Protein AF-A0AA50SG72-F1 (afdb_monomer)

pLDDT: mean 74.95, std 9.38, range [50.19, 85.75]

Foldseek 3Di:
DDDPPDPPVVVVVVVVVVVVVCVPCVQQQWDQPDPPDNDIDGRPPNVVHVCSVVSVVVVD

Radius of gyration: 14.21 Å; Cα contacts (8 Å, |Δi|>4): 43; chains: 1; bounding box: 27×28×38 Å

Sequence (60 aa):
GEEGLDYGGVSREWFFLLSHEVLNPMYCLFEYANKNNYSLQINPASYVNPDHLLYFKFIG

Secondary structure (DSSP, 8-state):
----S-HHHHHHHHHHHHHHHHT-GGG--EEES-SS---EEE-TTGGGSTTHHHHHHHH-

InterPro domains:
  IPR000569 HECT domain [PS50237] (1-60)
  IPR035983 HECT, E3 ligase catalytic domain [SSF56204] (1-60)
  IPR050409 E3 ubiquitin-protein ligase [PTHR11254] (1-60)

Nearest PDB structures (foldseek):
  8ei6-assembly2_B  TM=8.860E-01  e=8.085E-07  Homo sapiens
  4lcd-assembly1_A  TM=8.511E-01  e=1.210E-04  Saccharomyces cerevisiae S288C
  7mwf-assembly1_A  TM=8.797E-01  e=2.128E-04  Homo sapiens
  3olm-assembly1_A  TM=8.852E-01  e=3.027E-04  Saccharomyces cerevisiae
  4lcd-assembly2_B  TM=8.227E-01  e=1.078E-03  Saccharomyces cerevisiae S288C

Structure (mmCIF, N/CA/C/O backbone):
data_AF-A0AA50SG72-F1
#
_entry.id   AF-A0AA50SG72-F1
#
loop_
_atom_site.group_PDB
_atom_site.id
_atom_site.type_symbol
_atom_site.label_atom_id
_atom_site.label_alt_id
_atom_site.label_comp_id
_atom_site.label_asym_id
_atom_site.label_entity_id
_atom_site.label_seq_id
_atom_site.pdbx_PDB_ins_code
_atom_site.Cartn_x
_atom_site.Cartn_y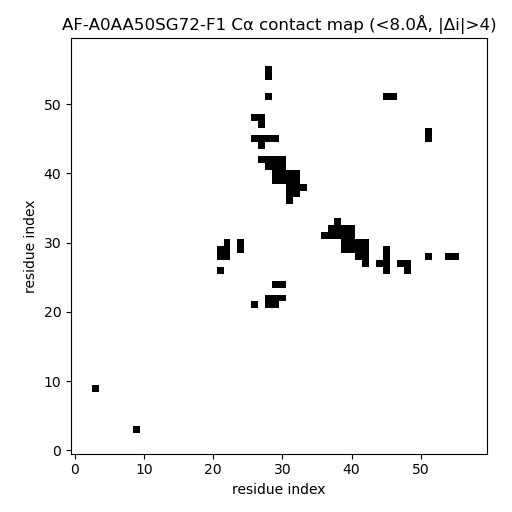
_atom_site.Cartn_z
_atom_site.occupancy
_atom_site.B_iso_or_equiv
_atom_site.auth_seq_id
_atom_site.auth_comp_id
_atom_site.auth_asym_id
_atom_site.auth_atom_id
_atom_site.pdbx_PDB_model_num
ATOM 1 N N . GLY A 1 1 ? -2.377 0.077 -25.650 1.00 56.03 1 GLY A N 1
ATOM 2 C CA . GLY A 1 1 ? -1.103 -0.653 -25.605 1.00 56.03 1 GLY A CA 1
ATOM 3 C C . GLY A 1 1 ? -0.097 0.262 -26.228 1.00 56.03 1 GLY A C 1
ATOM 4 O O . GLY A 1 1 ? -0.114 0.392 -27.441 1.00 56.03 1 GLY A O 1
ATOM 5 N N . GLU A 1 2 ? 0.626 1.000 -25.401 1.00 50.19 2 GLU A N 1
ATOM 6 C CA . GLU A 1 2 ? 1.518 2.055 -25.871 1.00 50.19 2 GLU A CA 1
ATOM 7 C C . GLU A 1 2 ? 2.941 1.508 -25.925 1.00 50.19 2 GLU A C 1
ATOM 9 O O . GLU A 1 2 ? 3.397 0.823 -25.007 1.00 50.19 2 GLU A O 1
ATOM 14 N N . GLU A 1 3 ? 3.583 1.722 -27.072 1.00 54.94 3 GLU A N 1
ATOM 15 C CA . GLU A 1 3 ? 4.893 1.186 -27.417 1.00 54.94 3 GLU A CA 1
ATOM 16 C C . GLU A 1 3 ? 5.962 1.733 -26.466 1.00 54.94 3 GLU A C 1
ATOM 18 O O . GLU A 1 3 ? 6.351 2.899 -26.510 1.00 54.94 3 GLU A O 1
ATOM 23 N N . GLY A 1 4 ? 6.429 0.852 -25.580 1.00 60.75 4 GLY A N 1
ATOM 24 C CA . GLY A 1 4 ? 7.506 1.115 -24.641 1.00 60.75 4 GLY A CA 1
ATOM 25 C C . GLY A 1 4 ? 8.850 1.210 -25.352 1.00 60.75 4 GLY A C 1
ATOM 26 O O . GLY A 1 4 ? 9.505 0.198 -25.587 1.00 60.75 4 GLY A O 1
ATOM 27 N N . LEU A 1 5 ? 9.274 2.437 -25.644 1.00 57.66 5 LEU A N 1
ATOM 28 C CA . LEU A 1 5 ? 10.653 2.766 -26.028 1.00 57.66 5 LEU A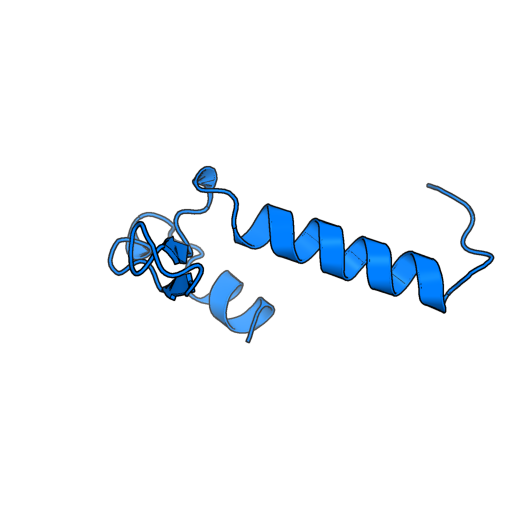 CA 1
ATOM 29 C C . LEU A 1 5 ? 11.466 3.376 -24.872 1.00 57.66 5 LEU A C 1
ATOM 31 O O . LEU A 1 5 ? 12.658 3.617 -25.026 1.00 57.66 5 LEU A O 1
ATOM 35 N N . ASP A 1 6 ? 10.860 3.535 -23.691 1.00 56.72 6 ASP A N 1
ATOM 36 C CA . ASP A 1 6 ? 11.504 4.097 -22.503 1.00 56.72 6 ASP A CA 1
ATOM 37 C C . ASP A 1 6 ? 11.204 3.233 -21.265 1.00 56.72 6 ASP A C 1
ATOM 39 O O . ASP A 1 6 ? 10.350 3.537 -20.430 1.00 56.72 6 ASP A O 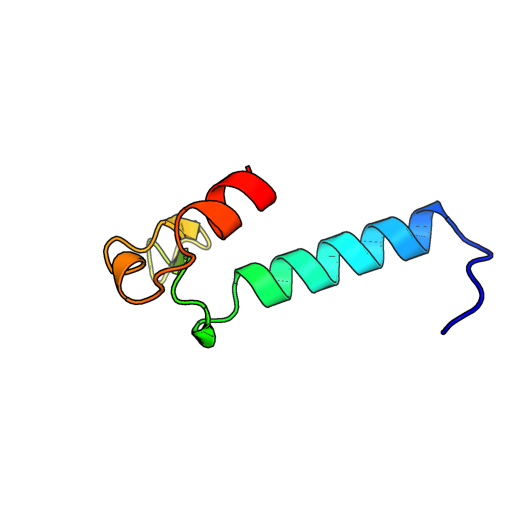1
ATOM 43 N N . TYR A 1 7 ? 11.886 2.087 -21.158 1.00 57.22 7 TYR A N 1
ATOM 44 C CA . TYR A 1 7 ? 11.673 1.104 -20.084 1.00 57.22 7 TYR A CA 1
ATOM 45 C C . TYR A 1 7 ? 11.850 1.691 -18.669 1.00 57.22 7 TYR A C 1
ATOM 47 O O . TYR A 1 7 ? 11.309 1.141 -17.708 1.00 57.22 7 TYR A O 1
ATOM 55 N N . GLY A 1 8 ? 12.565 2.815 -18.527 1.00 60.28 8 GLY A N 1
ATOM 56 C CA . GLY A 1 8 ? 12.703 3.554 -17.268 1.00 60.28 8 GLY A CA 1
ATOM 57 C C . GLY A 1 8 ? 11.556 4.532 -16.979 1.00 60.28 8 GLY A C 1
ATOM 58 O O . GLY A 1 8 ? 11.234 4.759 -15.814 1.00 60.28 8 GLY A O 1
ATOM 59 N N . GLY A 1 9 ? 10.924 5.098 -18.012 1.00 62.69 9 GLY A N 1
ATOM 60 C CA . GLY A 1 9 ? 9.751 5.970 -17.883 1.00 62.69 9 GLY A CA 1
ATOM 61 C C . GLY A 1 9 ? 8.467 5.180 -17.635 1.00 62.69 9 GLY A C 1
ATOM 62 O O . GLY A 1 9 ? 7.733 5.481 -16.697 1.00 62.69 9 GLY A O 1
ATOM 63 N N . VAL A 1 10 ? 8.257 4.104 -18.399 1.00 67.31 10 VAL A N 1
ATOM 64 C CA . VAL A 1 10 ? 7.068 3.237 -18.293 1.00 67.31 10 VAL A CA 1
ATOM 65 C C . VAL A 1 10 ? 6.987 2.548 -16.932 1.00 67.31 10 VAL A C 1
ATOM 67 O O . VAL A 1 10 ? 5.916 2.463 -16.341 1.00 67.31 10 VAL A O 1
ATOM 70 N N . SER A 1 11 ? 8.118 2.092 -16.386 1.00 70.06 11 SER A N 1
ATOM 71 C CA . SER A 1 11 ? 8.142 1.488 -15.049 1.00 70.06 11 SER A CA 1
ATOM 72 C C . SER A 1 11 ? 7.827 2.515 -13.957 1.00 70.06 11 SER A C 1
ATOM 74 O O . SER A 1 11 ? 7.053 2.216 -13.051 1.00 70.06 11 SER A O 1
ATOM 76 N N . ARG A 1 12 ? 8.342 3.748 -14.061 1.00 75.31 12 ARG A N 1
ATOM 77 C CA . ARG A 1 12 ? 8.009 4.839 -13.126 1.00 75.31 12 ARG A CA 1
ATOM 78 C C . ARG A 1 12 ? 6.538 5.227 -13.183 1.00 75.31 12 ARG A C 1
ATOM 80 O O . ARG A 1 12 ? 5.929 5.407 -12.133 1.00 75.31 12 ARG A O 1
ATOM 87 N N . GLU A 1 13 ? 5.978 5.342 -14.381 1.00 79.75 13 GLU A N 1
ATOM 88 C CA . GLU A 1 13 ? 4.561 5.650 -14.566 1.00 79.75 13 GLU A CA 1
ATOM 89 C C . GLU A 1 13 ? 3.676 4.521 -14.033 1.00 79.75 13 GLU A C 1
ATOM 91 O O . GLU A 1 13 ? 2.717 4.782 -13.312 1.00 79.75 13 GLU A O 1
ATOM 96 N N . TRP A 1 14 ? 4.055 3.264 -14.273 1.00 79.06 14 TRP A N 1
ATOM 97 C CA . TRP A 1 14 ? 3.351 2.112 -13.720 1.00 79.06 14 TRP A CA 1
ATOM 98 C C . TRP A 1 14 ? 3.358 2.110 -12.186 1.00 79.06 14 TRP A C 1
ATOM 100 O O . TRP A 1 14 ? 2.303 1.958 -11.579 1.00 79.06 14 TRP A O 1
ATOM 110 N N . PHE A 1 15 ? 4.506 2.359 -11.542 1.00 78.88 15 PHE A N 1
ATOM 111 C CA . PHE A 1 15 ? 4.570 2.492 -10.078 1.00 78.88 15 PHE A CA 1
ATOM 112 C C . PHE A 1 15 ? 3.764 3.691 -9.565 1.00 78.88 15 PHE A C 1
ATOM 114 O O . PHE A 1 15 ? 3.131 3.601 -8.513 1.00 78.88 15 PHE A O 1
ATOM 121 N N . PHE A 1 16 ? 3.756 4.806 -10.298 1.00 79.06 16 PHE A N 1
ATOM 122 C CA . PHE A 1 16 ? 2.968 5.985 -9.948 1.00 79.06 16 PHE A CA 1
ATOM 123 C C . PHE A 1 16 ? 1.460 5.704 -10.007 1.00 79.06 16 PHE A C 1
ATOM 125 O O . PHE A 1 16 ? 0.749 5.980 -9.035 1.00 79.06 16 PHE A O 1
ATOM 132 N N . LEU A 1 17 ? 0.982 5.103 -11.098 1.00 82.06 17 LEU A N 1
ATOM 133 C CA . LEU A 1 17 ? -0.415 4.698 -11.269 1.00 82.06 17 LEU A CA 1
ATOM 134 C C . LEU A 1 17 ? -0.814 3.643 -10.237 1.00 82.06 17 LEU A C 1
ATOM 136 O O . LEU A 1 17 ? -1.854 3.784 -9.597 1.00 82.06 17 LEU A O 1
ATOM 140 N N . LEU A 1 18 ? 0.048 2.650 -10.001 1.00 81.25 18 LEU A N 1
ATOM 141 C CA . LEU A 1 18 ? -0.178 1.631 -8.983 1.00 81.25 18 LEU A CA 1
ATOM 142 C C . LEU A 1 18 ? -0.294 2.258 -7.593 1.00 81.25 18 LEU A C 1
ATOM 144 O O . LEU A 1 18 ? -1.225 1.938 -6.864 1.00 81.25 18 LEU A O 1
ATOM 148 N N . SER A 1 19 ? 0.600 3.182 -7.225 1.00 79.38 19 SER A N 1
ATOM 149 C CA . SER A 1 19 ? 0.503 3.871 -5.935 1.00 79.38 19 SER A CA 1
ATOM 150 C C . SER A 1 19 ? -0.808 4.651 -5.795 1.00 79.38 19 SER A C 1
ATOM 152 O O . SER A 1 19 ? -1.400 4.634 -4.725 1.00 79.38 19 SER A O 1
ATOM 154 N N . HIS A 1 20 ? -1.323 5.262 -6.866 1.00 81.31 20 HIS A N 1
ATOM 155 C CA . HIS A 1 20 ? -2.624 5.935 -6.834 1.00 81.31 20 HIS A CA 1
ATOM 156 C C . HIS A 1 20 ? -3.790 4.953 -6.692 1.00 81.31 20 HIS A C 1
ATOM 158 O O . HIS A 1 20 ? -4.719 5.220 -5.930 1.00 81.31 20 HIS A O 1
ATOM 164 N N . GLU A 1 21 ? -3.741 3.813 -7.381 1.00 81.12 21 GLU A N 1
ATOM 165 C CA . GLU A 1 21 ? -4.765 2.774 -7.258 1.00 81.12 21 GLU A CA 1
ATOM 166 C C . GLU A 1 21 ? -4.767 2.120 -5.878 1.00 81.12 21 GLU A C 1
ATOM 168 O O . GLU A 1 21 ? -5.829 1.927 -5.298 1.00 81.12 21 GLU A O 1
ATOM 173 N N . VAL A 1 22 ? -3.599 1.846 -5.300 1.00 78.50 22 VAL A N 1
ATOM 174 C CA . VAL A 1 22 ? -3.472 1.293 -3.943 1.00 78.50 22 VAL A CA 1
ATOM 175 C C . VAL A 1 22 ? -4.057 2.240 -2.886 1.00 78.50 22 VAL A C 1
ATOM 177 O O . VAL A 1 22 ? -4.587 1.796 -1.867 1.00 78.50 22 VAL A O 1
ATOM 180 N N . LEU A 1 23 ? -4.000 3.546 -3.148 1.00 74.88 23 LEU A N 1
ATOM 181 C CA . LEU A 1 23 ? -4.570 4.599 -2.307 1.00 74.88 23 LEU A CA 1
ATOM 182 C C . LEU A 1 23 ? -6.032 4.907 -2.610 1.00 74.88 23 LEU A C 1
ATOM 184 O O . LEU A 1 23 ? -6.630 5.754 -1.942 1.00 74.88 23 LEU A O 1
ATOM 188 N N . ASN A 1 24 ? -6.624 4.230 -3.593 1.00 78.75 24 ASN A N 1
ATOM 189 C CA . ASN A 1 24 ? -8.020 4.426 -3.916 1.00 78.75 24 ASN A CA 1
ATOM 190 C C . ASN A 1 24 ? -8.885 3.950 -2.730 1.00 78.75 24 ASN A C 1
ATOM 192 O O . ASN A 1 24 ? -8.832 2.772 -2.355 1.00 78.75 24 ASN A O 1
ATOM 196 N N . PRO A 1 25 ? -9.722 4.833 -2.150 1.00 73.69 25 PRO A N 1
ATOM 197 C CA . PRO A 1 25 ? -10.573 4.491 -1.014 1.00 73.69 25 PRO A CA 1
ATOM 198 C C . PRO A 1 25 ? -11.557 3.354 -1.319 1.00 73.69 25 PRO A C 1
ATOM 200 O O . PRO A 1 25 ? -12.040 2.720 -0.386 1.00 73.69 25 PRO A O 1
ATOM 203 N N . MET A 1 26 ? -11.821 3.047 -2.596 1.00 76.06 26 MET A N 1
ATOM 204 C CA . MET A 1 26 ? -12.664 1.914 -2.992 1.00 76.06 26 MET A CA 1
ATOM 205 C C . MET A 1 26 ? -12.096 0.550 -2.583 1.00 76.06 26 MET A C 1
ATOM 207 O O . MET A 1 26 ? -12.877 -0.360 -2.316 1.00 76.06 26 MET A O 1
ATOM 211 N N . TYR A 1 27 ? -10.770 0.390 -2.503 1.00 74.12 27 TYR A N 1
ATOM 212 C CA . TYR A 1 27 ? -10.170 -0.886 -2.091 1.00 74.12 27 TYR A CA 1
ATOM 213 C C . TYR A 1 27 ? -10.115 -1.056 -0.564 1.00 74.12 27 TYR A C 1
ATOM 215 O O . TYR A 1 27 ? -9.830 -2.156 -0.089 1.00 74.12 27 TYR A O 1
ATOM 223 N N . CYS A 1 28 ? -10.401 0.007 0.204 1.00 77.56 28 CYS A N 1
ATOM 224 C CA . CYS A 1 28 ? -10.367 0.039 1.671 1.00 77.56 28 CYS A CA 1
ATOM 225 C C . CYS A 1 28 ? -9.047 -0.466 2.295 1.00 77.56 28 CYS A C 1
ATOM 227 O O . CYS A 1 28 ? -9.046 -0.914 3.439 1.00 77.56 28 CYS A O 1
ATOM 229 N N . LEU A 1 29 ? -7.923 -0.397 1.573 1.00 79.06 29 LEU A N 1
ATOM 230 C CA . LEU A 1 29 ? -6.637 -0.956 2.016 1.00 79.06 29 LEU A CA 1
ATOM 231 C C . LEU A 1 29 ? -5.885 -0.021 2.975 1.00 79.06 29 LEU A C 1
ATOM 233 O O . LEU A 1 29 ? -5.377 -0.463 4.007 1.00 79.06 29 LEU A O 1
ATOM 237 N N . PHE A 1 30 ? -5.845 1.276 2.666 1.00 80.69 30 PHE A N 1
ATOM 238 C CA . PHE A 1 30 ? -5.104 2.281 3.431 1.00 80.69 30 PHE A CA 1
ATOM 239 C C . PHE A 1 30 ? -6.002 3.446 3.836 1.00 80.69 30 PHE A C 1
ATOM 241 O O . PHE A 1 30 ? -6.967 3.780 3.150 1.00 80.69 30 PHE A O 1
ATOM 248 N N . GLU A 1 31 ? -5.664 4.078 4.953 1.00 80.25 31 GLU A N 1
ATOM 249 C CA . GLU A 1 31 ? -6.257 5.333 5.401 1.00 80.25 31 GLU A CA 1
ATOM 250 C C . GLU A 1 31 ? -5.161 6.345 5.763 1.00 80.25 31 GLU A C 1
ATOM 252 O O . GLU A 1 31 ? -4.008 5.989 6.023 1.00 80.25 31 GLU A O 1
ATOM 257 N N . TYR A 1 32 ? -5.516 7.628 5.788 1.00 78.62 32 TYR A N 1
ATOM 258 C CA . TYR A 1 32 ? -4.608 8.673 6.251 1.00 78.62 32 TYR A CA 1
ATOM 259 C C . TYR A 1 32 ? -4.545 8.669 7.777 1.00 78.62 32 TYR A C 1
ATOM 261 O O . TYR A 1 32 ? -5.555 8.894 8.440 1.00 78.62 32 TYR A O 1
ATOM 269 N N . ALA A 1 33 ? -3.344 8.484 8.329 1.00 73.88 33 ALA A N 1
ATOM 270 C CA . ALA A 1 33 ? -3.1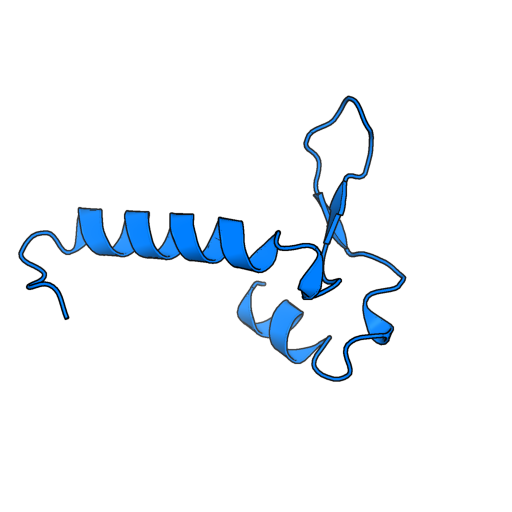30 8.444 9.773 1.00 73.88 33 ALA A CA 1
ATOM 271 C C . ALA A 1 33 ? -3.426 9.775 10.469 1.00 73.88 33 ALA A C 1
ATOM 273 O O . ALA A 1 33 ? -3.713 9.811 11.666 1.00 73.88 33 ALA A O 1
ATOM 274 N N . ASN A 1 34 ? -3.346 10.891 9.741 1.00 69.94 34 ASN A N 1
ATOM 275 C CA . ASN A 1 34 ? -3.717 12.190 10.274 1.00 69.94 34 ASN A CA 1
ATOM 276 C C . ASN A 1 34 ? -4.109 13.161 9.155 1.00 69.94 34 ASN A C 1
ATOM 278 O O . ASN A 1 34 ? -3.585 13.083 8.049 1.00 69.94 34 ASN A O 1
ATOM 282 N N . LYS A 1 35 ? -4.965 14.146 9.451 1.00 64.12 35 LYS A N 1
ATOM 283 C CA . LYS A 1 35 ? -5.355 15.188 8.474 1.00 64.12 35 LYS A CA 1
ATOM 284 C C . LYS A 1 35 ? -4.184 16.081 8.033 1.00 64.12 35 LYS A C 1
ATOM 286 O O . LYS A 1 35 ? -4.254 16.690 6.974 1.00 64.12 35 LYS A O 1
ATOM 291 N N . ASN A 1 36 ? -3.130 16.150 8.850 1.00 62.56 36 ASN A N 1
ATOM 292 C CA . ASN A 1 36 ? -1.941 16.976 8.616 1.00 62.56 36 ASN A CA 1
ATOM 293 C C . ASN A 1 36 ? -0.693 16.182 8.215 1.00 62.56 36 ASN A C 1
ATOM 295 O O . ASN A 1 36 ? 0.237 16.761 7.658 1.00 62.56 36 ASN A O 1
ATOM 299 N N . ASN A 1 37 ? -0.662 14.879 8.490 1.00 56.91 37 ASN A N 1
ATOM 300 C CA . ASN A 1 37 ? 0.440 14.018 8.095 1.00 56.91 37 ASN A CA 1
ATOM 301 C C . ASN A 1 37 ? -0.045 13.157 6.940 1.00 56.91 37 ASN A C 1
ATOM 303 O O . ASN A 1 37 ? -0.901 12.298 7.126 1.00 56.91 37 ASN A O 1
ATOM 307 N N . TYR A 1 38 ? 0.574 13.328 5.774 1.00 66.75 38 TYR A N 1
ATOM 308 C CA . TYR A 1 38 ? 0.468 12.432 4.616 1.00 66.75 38 TYR A CA 1
ATOM 309 C C . TYR A 1 38 ? 1.090 11.045 4.897 1.00 66.75 38 TYR A C 1
ATOM 311 O O . TYR A 1 38 ? 1.719 10.437 4.038 1.00 66.75 38 TYR A O 1
ATOM 319 N N . SER A 1 39 ? 0.970 10.558 6.131 1.00 74.44 39 SER A N 1
ATOM 320 C CA . SER A 1 39 ? 1.375 9.231 6.557 1.00 74.44 39 SER A CA 1
ATOM 32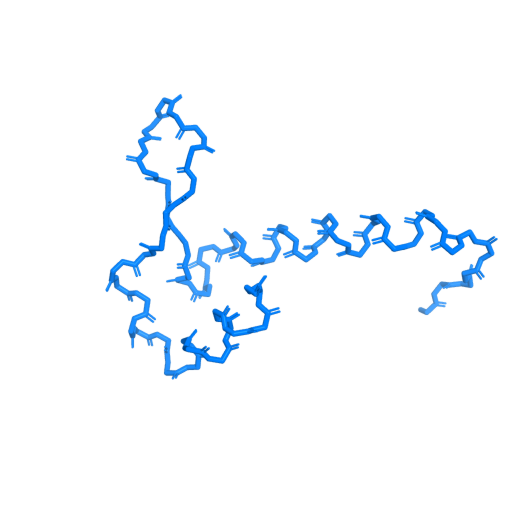1 C C . SER A 1 39 ? 0.205 8.294 6.308 1.00 74.44 39 SER A C 1
ATOM 323 O O . SER A 1 39 ? -0.883 8.478 6.853 1.00 74.44 39 SER A O 1
ATOM 325 N N . LEU A 1 40 ? 0.438 7.307 5.458 1.00 77.75 40 LEU A N 1
ATOM 326 C CA . LEU A 1 40 ? -0.524 6.267 5.143 1.00 77.75 40 LEU A CA 1
ATOM 327 C C . LEU A 1 40 ? -0.376 5.133 6.146 1.00 77.75 40 LEU A C 1
ATOM 329 O O . LEU A 1 40 ? 0.739 4.691 6.425 1.00 77.75 40 LEU A O 1
ATOM 333 N N . GLN A 1 41 ? -1.498 4.680 6.688 1.00 82.69 41 GLN A N 1
ATOM 334 C CA . GLN A 1 41 ? -1.561 3.523 7.570 1.00 82.69 41 GLN A CA 1
ATOM 335 C C . GLN A 1 41 ? -2.513 2.480 6.991 1.00 82.69 41 GLN A C 1
ATOM 337 O O . GLN A 1 41 ? -3.412 2.800 6.213 1.00 82.69 41 GLN A O 1
ATOM 342 N N . ILE A 1 42 ? -2.299 1.220 7.365 1.00 82.00 42 ILE A N 1
ATOM 343 C CA . ILE A 1 42 ? -3.220 0.137 7.024 1.00 82.00 42 ILE A CA 1
ATOM 344 C C . ILE A 1 42 ? -4.569 0.448 7.667 1.00 82.00 42 ILE A C 1
ATOM 346 O O . ILE A 1 42 ? -4.636 0.692 8.872 1.00 82.00 42 ILE A O 1
ATOM 350 N N . ASN A 1 43 ? -5.633 0.414 6.868 1.00 81.94 43 ASN A N 1
ATOM 351 C CA . ASN A 1 43 ? -6.979 0.592 7.384 1.00 81.94 43 ASN A CA 1
ATOM 352 C C . ASN A 1 43 ? -7.354 -0.648 8.227 1.00 81.94 43 ASN A C 1
ATOM 354 O O . ASN A 1 43 ? -7.389 -1.763 7.688 1.00 81.94 43 ASN A O 1
ATOM 358 N N . PRO A 1 44 ? -7.654 -0.512 9.532 1.00 79.88 44 PRO A N 1
ATOM 359 C CA . PRO A 1 44 ? -8.098 -1.624 10.364 1.00 79.88 44 PRO A CA 1
ATOM 360 C C . PRO A 1 44 ? -9.458 -2.178 9.912 1.00 79.88 44 PRO A C 1
ATOM 362 O O . PRO A 1 44 ? -9.779 -3.317 10.236 1.00 79.88 44 PRO A O 1
ATOM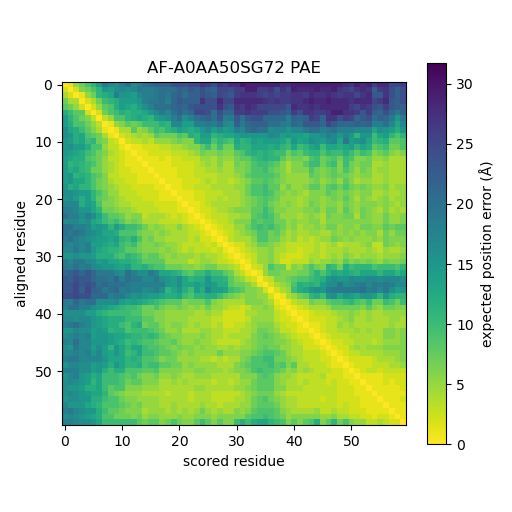 365 N N . ALA A 1 45 ? -10.234 -1.422 9.126 1.00 82.50 45 ALA A N 1
ATOM 366 C CA . ALA A 1 45 ? -11.454 -1.875 8.462 1.00 82.50 45 ALA A CA 1
ATOM 367 C C . ALA A 1 45 ? -11.216 -2.531 7.085 1.00 82.50 45 ALA A C 1
ATOM 369 O O . ALA A 1 45 ? -12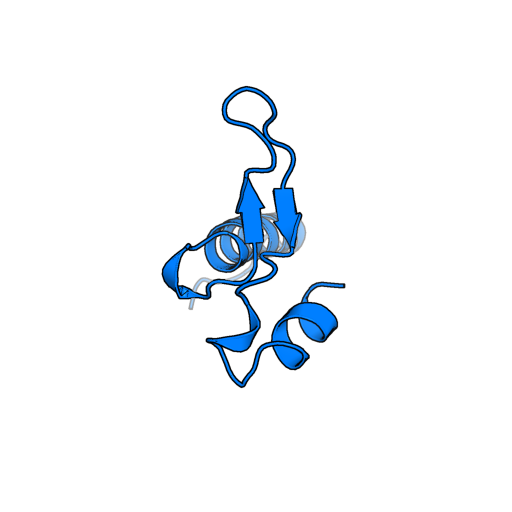.178 -2.867 6.394 1.00 82.50 45 ALA A O 1
ATOM 370 N N . SER A 1 46 ? -9.959 -2.767 6.686 1.00 81.81 46 SER A N 1
ATOM 371 C CA . SER A 1 46 ? -9.627 -3.430 5.412 1.00 81.81 46 SER A CA 1
ATOM 372 C C . SER A 1 46 ? -10.211 -4.840 5.275 1.00 81.81 46 SER A C 1
ATOM 374 O O . SER A 1 46 ? -10.395 -5.296 4.153 1.00 81.81 46 SER A O 1
ATOM 376 N N . TYR A 1 47 ? -10.603 -5.487 6.382 1.00 80.88 47 TYR A N 1
ATOM 377 C CA . TYR A 1 47 ? -11.308 -6.777 6.386 1.00 80.88 47 TYR A CA 1
ATOM 378 C C . TYR A 1 47 ? -12.633 -6.772 5.603 1.00 80.88 47 TYR A C 1
ATOM 380 O O . TYR A 1 47 ? -13.148 -7.838 5.271 1.00 80.88 47 TYR A O 1
ATOM 388 N N . VAL A 1 48 ? -13.209 -5.595 5.321 1.00 82.94 48 VAL A N 1
ATOM 389 C CA . VAL A 1 48 ? -14.385 -5.454 4.445 1.00 82.94 48 VAL A CA 1
ATOM 390 C C . VAL A 1 48 ? -14.091 -5.986 3.041 1.00 82.94 48 VAL A C 1
ATOM 392 O O . VAL A 1 48 ? -14.991 -6.495 2.374 1.00 82.94 48 VAL A O 1
ATOM 395 N N . ASN A 1 49 ? -12.836 -5.896 2.602 1.00 79.88 49 ASN A N 1
ATOM 396 C CA . ASN A 1 49 ? -12.382 -6.507 1.370 1.00 79.88 49 ASN A CA 1
ATOM 397 C C . ASN A 1 49 ? -11.867 -7.930 1.679 1.00 79.88 49 ASN A C 1
ATOM 399 O O . ASN A 1 49 ? -10.861 -8.068 2.374 1.00 79.88 49 ASN A O 1
ATOM 403 N N . PRO A 1 50 ? -12.509 -8.998 1.175 1.00 84.06 50 PRO A N 1
ATOM 404 C CA . PRO A 1 50 ? -12.063 -10.370 1.425 1.00 84.06 50 PRO A CA 1
ATOM 405 C C . PRO A 1 50 ? -10.657 -10.653 0.863 1.00 84.06 50 PRO A C 1
ATOM 407 O O . PRO A 1 50 ? -9.948 -11.504 1.400 1.00 84.06 50 PRO A O 1
ATOM 410 N N . ASP A 1 51 ? -10.226 -9.906 -0.159 1.00 85.75 51 ASP A N 1
ATOM 411 C CA . ASP A 1 51 ? -8.936 -10.074 -0.837 1.00 85.75 51 ASP A CA 1
ATOM 412 C C . ASP A 1 51 ? -7.843 -9.105 -0.353 1.00 85.75 51 ASP A C 1
ATOM 414 O O . ASP A 1 51 ? -6.669 -9.315 -0.650 1.00 85.75 51 ASP A O 1
ATOM 418 N N . HIS A 1 52 ? -8.163 -8.102 0.476 1.00 82.44 52 HIS A N 1
ATOM 419 C CA . HIS A 1 52 ? -7.460 -8.039 1.753 1.00 82.44 52 HIS A CA 1
ATOM 420 C C . HIS A 1 52 ? -5.940 -8.267 1.806 1.00 82.44 52 HIS A C 1
ATOM 422 O O . HIS A 1 52 ? -5.086 -7.453 1.448 1.00 82.44 52 HIS A O 1
ATOM 428 N N . LEU A 1 53 ? -5.638 -9.455 2.324 1.00 84.50 53 LEU A N 1
ATOM 429 C CA . LEU A 1 53 ? -4.312 -9.995 2.573 1.00 84.50 53 LEU A CA 1
ATOM 430 C C . LEU A 1 53 ? -3.514 -10.242 1.286 1.00 84.50 53 LEU A C 1
ATOM 432 O O . LEU A 1 53 ? -2.290 -10.115 1.306 1.00 84.50 53 LEU A O 1
ATOM 436 N N . LEU A 1 54 ? -4.181 -10.584 0.176 1.00 85.62 54 LEU A N 1
ATOM 437 C CA . LEU A 1 54 ? -3.532 -10.746 -1.128 1.00 85.62 54 LEU A CA 1
ATOM 438 C C . LEU A 1 54 ? -3.012 -9.402 -1.633 1.00 85.62 54 LEU A C 1
ATOM 440 O O . LEU A 1 54 ? -1.869 -9.336 -2.081 1.00 85.62 54 LEU A O 1
ATOM 444 N N . TYR A 1 55 ? -3.796 -8.331 -1.485 1.00 8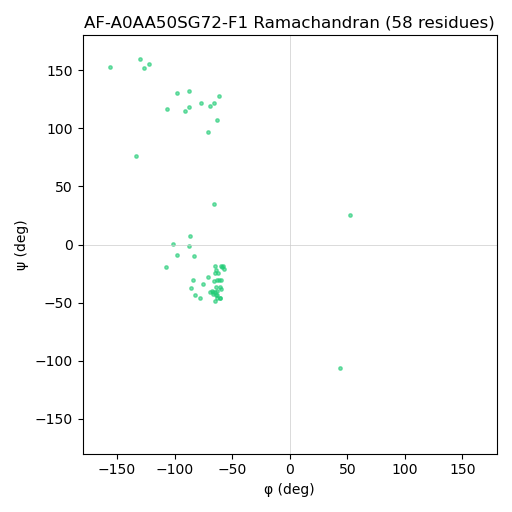3.50 55 TYR A N 1
ATOM 445 C CA . TYR A 1 55 ? -3.346 -6.982 -1.826 1.00 83.50 55 TYR A CA 1
ATOM 446 C C . TYR A 1 55 ? -2.169 -6.537 -0.954 1.00 83.50 55 TYR A C 1
ATOM 448 O O . TYR A 1 55 ? -1.166 -6.079 -1.494 1.00 83.50 55 TYR A O 1
ATOM 456 N N . PHE A 1 56 ? -2.219 -6.742 0.368 1.00 82.94 56 PHE A N 1
ATOM 457 C CA . PHE A 1 56 ? -1.073 -6.417 1.231 1.00 82.94 56 PHE A CA 1
ATOM 458 C C . PHE A 1 56 ? 0.191 -7.196 0.859 1.00 82.94 56 PHE A C 1
ATOM 460 O O . PHE A 1 56 ? 1.273 -6.620 0.864 1.00 82.94 56 PHE A O 1
ATOM 467 N N . LYS A 1 57 ? 0.059 -8.473 0.487 1.00 85.06 57 LYS A N 1
ATOM 468 C CA . LYS A 1 57 ? 1.182 -9.299 0.019 1.00 85.06 57 LYS A CA 1
ATOM 469 C C . LYS A 1 57 ? 1.696 -8.894 -1.367 1.00 85.06 57 LYS A C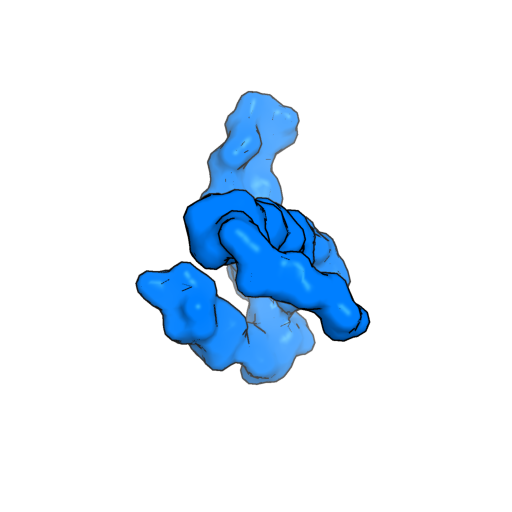 1
ATOM 471 O O . LYS A 1 57 ? 2.847 -9.157 -1.683 1.00 85.06 57 LYS A O 1
ATOM 476 N N . PHE A 1 58 ? 0.841 -8.333 -2.215 1.00 83.88 58 PHE A N 1
ATOM 477 C CA . PHE A 1 58 ? 1.236 -7.833 -3.531 1.00 83.88 58 PHE A CA 1
ATOM 478 C C . PHE A 1 58 ? 1.993 -6.502 -3.432 1.00 83.88 58 PHE A C 1
ATOM 480 O O . PHE A 1 58 ? 2.884 -6.242 -4.236 1.00 83.88 58 PHE A O 1
ATOM 487 N N . ILE A 1 59 ? 1.624 -5.666 -2.458 1.00 80.69 59 ILE A N 1
ATOM 488 C CA . ILE A 1 59 ? 2.196 -4.330 -2.251 1.00 80.69 59 ILE A CA 1
ATOM 489 C C . ILE A 1 59 ? 3.475 -4.370 -1.399 1.00 80.69 59 ILE A C 1
ATOM 491 O O . ILE A 1 59 ? 4.374 -3.564 -1.638 1.00 80.69 59 ILE A O 1
ATOM 495 N N . GLY A 1 60 ? 3.524 -5.240 -0.384 1.00 74.62 60 GLY A N 1
ATOM 496 C CA . GLY A 1 60 ? 4.649 -5.385 0.551 1.00 74.62 60 GLY A CA 1
ATOM 497 C C . GLY A 1 60 ? 5.749 -6.301 0.041 1.00 74.62 60 GLY A C 1
ATOM 498 O O . GLY A 1 60 ? 6.927 -5.953 0.275 1.00 74.62 60 GLY A O 1
#

Mean predicted aligned error: 9.2 Å

Solvent-accessible surface area (backbone atoms only — not comparable to full-atom values): 3754 Å² total; per-residue (Å²): 138,78,87,82,87,43,76,73,56,56,51,51,50,49,53,52,53,46,54,53,57,60,60,33,68,89,63,37,46,46,38,70,74,38,101,86,42,97,44,77,36,76,31,89,70,18,72,80,33,87,57,45,66,59,52,53,64,74,75,104

Organism: NCBI:txid2847925